Protein AF-A0A519RUH3-F1 (afdb_monomer_lite)

Radius of gyration: 17.86 Å; chains: 1; bounding box: 44×28×56 Å

Secondary structure (DSSP, 8-state):
-HHHHHHHHHHHHHHHHT-TT-GGGGHHHHHHHHHHHHHHHHHHHHTT---HHHHHHHHHHHHHHHHHHHHHHHHHHHHHTTTHHHHHHHHTT-TT--S---HHHHHHHHHHHHHHHHHHHHHHHHHHHHHHH--------

Foldseek 3Di:
DQLQVVLVVLCVVCVVVVNLQPLVSCVVSLVSLLVQLLVQLVVCVVVVNFDLVVSLVSSLVRQLVSQVSNLVVVLVVCVVVPAQVSVVSNQNNPPPRDDSDHSVNVSVSSSVVSNVSSNVSSVVSSVVCVVVRDPPPPPDD

pLDDT: mean 79.43, std 12.66, range [36.56, 91.25]

Structure (mmCIF, N/CA/C/O backbone):
data_AF-A0A519RUH3-F1
#
_entry.id   AF-A0A519RUH3-F1
#
loop_
_atom_site.group_PDB
_atom_site.id
_atom_site.type_symbol
_atom_site.label_atom_id
_atom_site.label_alt_id
_atom_site.label_comp_id
_atom_site.label_asym_id
_atom_site.label_entity_id
_atom_site.label_seq_id
_atom_site.pdbx_PDB_ins_code
_atom_site.Cartn_x
_atom_site.Cartn_y
_atom_site.Cartn_z
_atom_site.occupancy
_atom_site.B_iso_or_equiv
_atom_site.auth_seq_id
_atom_site.auth_comp_id
_atom_site.auth_asym_id
_atom_site.auth_atom_id
_atom_site.pdbx_PDB_model_num
ATOM 1 N N . PHE A 1 1 ? -4.249 2.222 -7.846 1.00 73.62 1 PHE A N 1
ATOM 2 C CA . PHE A 1 1 ? -5.636 2.143 -7.330 1.00 73.62 1 PHE A CA 1
ATOM 3 C C . PHE A 1 1 ? -6.092 0.737 -6.948 1.00 73.62 1 PHE A C 1
ATOM 5 O O . PHE A 1 1 ? -6.776 0.623 -5.945 1.00 73.62 1 PHE A O 1
ATOM 12 N N . ILE A 1 2 ? -5.698 -0.326 -7.665 1.00 86.56 2 ILE A N 1
ATOM 13 C CA . ILE A 1 2 ? -6.109 -1.715 -7.349 1.00 86.56 2 ILE A CA 1
ATOM 14 C C . ILE A 1 2 ? -5.796 -2.108 -5.899 1.00 86.56 2 ILE A C 1
ATOM 16 O O . ILE A 1 2 ? -6.647 -2.677 -5.233 1.00 86.56 2 ILE A O 1
ATOM 20 N N . ILE A 1 3 ? -4.611 -1.743 -5.397 1.00 88.44 3 ILE A N 1
ATOM 21 C CA . ILE A 1 3 ? -4.205 -2.014 -4.009 1.00 88.44 3 ILE A CA 1
ATOM 22 C C . ILE A 1 3 ? -5.172 -1.361 -3.015 1.00 88.44 3 ILE A C 1
ATOM 24 O O . ILE A 1 3 ? -5.684 -2.034 -2.132 1.00 88.44 3 ILE A O 1
ATOM 28 N N . PHE A 1 4 ? -5.469 -0.072 -3.200 1.00 88.12 4 PHE A N 1
ATOM 29 C CA . PHE A 1 4 ? -6.388 0.676 -2.341 1.00 88.12 4 PHE A CA 1
ATOM 30 C C . PHE A 1 4 ? -7.797 0.070 -2.332 1.00 88.12 4 PHE A C 1
ATOM 32 O O . PHE A 1 4 ? -8.361 -0.167 -1.270 1.00 88.12 4 PHE A O 1
ATOM 39 N N . ILE A 1 5 ? -8.345 -0.227 -3.514 1.00 89.44 5 ILE A N 1
ATOM 40 C CA . ILE A 1 5 ? -9.681 -0.823 -3.643 1.00 89.44 5 ILE A CA 1
ATOM 41 C C . ILE A 1 5 ? -9.704 -2.224 -3.022 1.00 89.44 5 ILE A C 1
ATOM 43 O O . ILE A 1 5 ? -10.627 -2.546 -2.283 1.00 89.44 5 ILE A O 1
ATOM 47 N N . GLY A 1 6 ? -8.680 -3.040 -3.285 1.00 88.88 6 GLY A N 1
ATOM 48 C CA . GLY A 1 6 ? -8.572 -4.393 -2.748 1.00 88.88 6 GLY A CA 1
ATOM 49 C C . GLY A 1 6 ? -8.502 -4.405 -1.224 1.00 88.88 6 GLY A C 1
ATOM 50 O O . GLY A 1 6 ? -9.276 -5.118 -0.595 1.00 88.88 6 GLY A O 1
ATOM 51 N N . ILE A 1 7 ? -7.631 -3.578 -0.633 1.00 89.56 7 ILE A N 1
ATOM 52 C CA . ILE A 1 7 ? -7.507 -3.456 0.827 1.00 89.56 7 ILE A CA 1
ATOM 53 C C . ILE A 1 7 ? -8.797 -2.891 1.430 1.00 89.56 7 ILE A C 1
ATOM 55 O O . ILE A 1 7 ? -9.265 -3.410 2.436 1.00 89.56 7 ILE A O 1
ATOM 59 N N . GLY A 1 8 ? -9.400 -1.869 0.816 1.00 88.00 8 GLY A N 1
ATOM 60 C CA . GLY A 1 8 ? -10.637 -1.260 1.306 1.00 88.00 8 GLY A CA 1
ATOM 61 C C . GLY A 1 8 ? -11.818 -2.233 1.314 1.00 88.00 8 GLY A C 1
ATOM 62 O O . GLY A 1 8 ? -12.492 -2.369 2.331 1.00 88.00 8 GLY A O 1
ATOM 63 N N . ILE A 1 9 ? -12.043 -2.954 0.210 1.00 90.38 9 ILE A N 1
ATOM 64 C CA . ILE A 1 9 ? -13.103 -3.971 0.123 1.00 90.38 9 ILE A CA 1
ATOM 65 C C . ILE A 1 9 ? -12.837 -5.103 1.113 1.00 90.38 9 ILE A C 1
ATOM 67 O O . ILE A 1 9 ? -13.745 -5.499 1.839 1.00 90.38 9 ILE A O 1
ATOM 71 N N . TYR A 1 10 ? -11.599 -5.601 1.167 1.00 90.38 10 TYR A N 1
ATOM 72 C CA . TYR A 1 10 ? -11.221 -6.647 2.110 1.00 90.38 10 TYR A CA 1
ATOM 73 C C . TYR A 1 10 ? -11.496 -6.215 3.551 1.00 90.38 10 TYR A C 1
ATOM 75 O O . TYR A 1 10 ? -12.186 -6.918 4.279 1.00 90.38 10 TYR A O 1
ATOM 83 N N . PHE A 1 11 ? -11.049 -5.020 3.935 1.00 88.06 11 PHE A N 1
ATOM 84 C CA . PHE A 1 11 ? -11.284 -4.469 5.262 1.00 88.06 11 PHE A CA 1
ATOM 85 C C . PHE A 1 11 ? -12.777 -4.366 5.599 1.00 88.06 11 PHE A C 1
ATOM 87 O O . PHE A 1 11 ? -13.174 -4.778 6.683 1.00 88.06 11 PHE A O 1
ATOM 94 N N . LEU A 1 12 ? -13.616 -3.881 4.677 1.00 87.94 12 LEU A N 1
ATOM 95 C CA . LEU A 1 12 ? -15.064 -3.790 4.899 1.00 87.94 12 LEU A CA 1
ATOM 96 C C . LEU A 1 12 ? -15.720 -5.164 5.084 1.00 87.94 12 LEU A C 1
ATOM 98 O O . LEU A 1 12 ? -16.612 -5.300 5.917 1.00 87.94 12 LEU A O 1
ATOM 102 N N . ILE A 1 13 ? -15.278 -6.181 4.340 1.00 89.62 13 ILE A N 1
ATOM 103 C CA . ILE A 1 13 ? -15.756 -7.560 4.512 1.00 89.62 13 ILE A CA 1
ATOM 104 C C . ILE A 1 13 ? -15.340 -8.092 5.886 1.00 89.62 13 ILE A C 1
ATOM 106 O O . ILE A 1 13 ? -16.170 -8.626 6.614 1.00 89.62 13 ILE A O 1
ATOM 110 N N . MET A 1 14 ? -14.073 -7.913 6.259 1.00 87.38 14 MET A N 1
ATOM 111 C CA . MET A 1 14 ? -13.540 -8.360 7.548 1.00 87.38 14 MET A CA 1
ATOM 112 C C . MET A 1 14 ? -14.247 -7.693 8.727 1.00 87.38 14 MET A C 1
ATOM 114 O O . MET A 1 14 ? -14.574 -8.352 9.708 1.00 87.38 14 MET A O 1
ATOM 118 N N . GLU A 1 15 ? -14.535 -6.402 8.601 1.00 84.88 15 GLU A N 1
ATOM 119 C CA . GLU A 1 15 ? -15.299 -5.628 9.572 1.00 84.88 15 GLU A CA 1
ATOM 120 C C . GLU A 1 15 ? -16.758 -6.097 9.665 1.00 84.88 15 GLU A C 1
ATOM 122 O O . GLU A 1 15 ? -17.279 -6.262 10.764 1.00 84.88 15 GLU A O 1
ATOM 127 N N . ALA A 1 16 ? -17.415 -6.376 8.534 1.00 85.88 16 ALA A N 1
ATOM 128 C CA . ALA A 1 16 ? -18.784 -6.896 8.525 1.00 85.88 16 ALA A CA 1
ATOM 129 C C . ALA A 1 16 ? -18.896 -8.286 9.174 1.00 85.88 16 ALA A C 1
ATOM 131 O O . ALA A 1 16 ? -19.938 -8.624 9.732 1.00 85.88 16 ALA A O 1
ATOM 132 N N . LEU A 1 17 ? -17.827 -9.081 9.106 1.00 87.38 17 LEU A N 1
ATOM 133 C CA . LEU A 1 17 ? -17.743 -10.390 9.747 1.00 87.38 17 LEU A CA 1
ATOM 134 C C . LEU A 1 17 ? -17.255 -10.314 11.206 1.00 87.38 17 LEU A C 1
ATOM 136 O O . LEU A 1 17 ? -17.349 -11.312 11.916 1.00 87.38 17 LEU A O 1
ATOM 140 N N . GLY A 1 18 ? -16.746 -9.162 11.658 1.00 83.38 18 GLY A N 1
ATOM 141 C CA . GLY A 1 18 ? -16.182 -8.989 13.000 1.00 83.38 18 GLY A CA 1
ATOM 142 C C . GLY A 1 18 ? -14.827 -9.672 13.208 1.00 83.38 18 GLY A C 1
ATOM 143 O O . GLY A 1 18 ? -14.524 -10.053 14.329 1.00 83.38 18 GLY A O 1
ATOM 144 N N . LEU A 1 19 ? -14.036 -9.854 12.143 1.00 82.12 19 LEU A N 1
ATOM 145 C CA . LEU A 1 19 ? -12.683 -10.437 12.180 1.00 82.12 19 LEU A CA 1
ATOM 146 C C . LEU A 1 19 ? -11.587 -9.384 11.902 1.00 82.12 19 LEU A C 1
ATOM 148 O O . LEU A 1 19 ? -10.483 -9.712 11.461 1.00 82.12 19 LEU A O 1
ATOM 152 N N . SER A 1 20 ? -11.892 -8.094 12.060 1.00 78.81 20 SER A N 1
ATOM 153 C CA . SER A 1 20 ? -10.967 -6.997 11.736 1.00 78.81 20 SER A CA 1
ATOM 154 C C . SER A 1 20 ? -9.805 -6.856 12.738 1.00 78.81 20 SER A C 1
ATOM 156 O O . SER A 1 20 ? -8.779 -6.247 12.419 1.00 78.81 20 SER A O 1
ATOM 158 N N . ASP A 1 21 ? -9.929 -7.454 13.921 1.00 74.25 21 ASP A N 1
ATOM 159 C CA . ASP A 1 21 ? -8.957 -7.476 15.018 1.00 74.25 21 ASP A CA 1
ATOM 160 C C . ASP A 1 21 ? -7.896 -8.587 14.898 1.00 74.25 21 ASP A C 1
ATOM 162 O O . ASP A 1 21 ? -6.823 -8.496 15.503 1.00 74.25 21 ASP A O 1
ATOM 166 N N . GLU A 1 22 ? -8.136 -9.586 14.049 1.00 80.38 22 GLU A N 1
ATOM 167 C CA . GLU A 1 22 ? -7.253 -10.736 13.857 1.00 80.38 22 GLU A CA 1
ATOM 168 C C . GLU A 1 22 ? -5.985 -10.388 13.059 1.00 80.38 22 GLU A C 1
ATOM 170 O O . GLU A 1 22 ? -6.013 -10.063 11.866 1.00 80.38 22 GLU A O 1
ATOM 175 N N . PHE A 1 23 ? -4.819 -10.519 13.698 1.00 73.38 23 PHE A N 1
ATOM 176 C CA . PHE A 1 23 ? -3.532 -10.178 13.080 1.00 73.38 23 PHE A CA 1
ATOM 177 C C . PHE A 1 23 ? -3.204 -11.040 11.851 1.00 73.38 23 PHE A C 1
ATOM 179 O O . PHE A 1 23 ? -2.710 -10.523 10.849 1.00 73.38 23 PHE A O 1
ATOM 186 N N . TYR A 1 24 ? -3.503 -12.342 11.889 1.00 78.12 24 TYR A N 1
ATOM 187 C CA . TYR A 1 24 ? -3.188 -13.276 10.797 1.00 78.12 24 TYR A CA 1
ATOM 188 C C . TYR A 1 24 ? -3.860 -12.888 9.479 1.00 78.12 24 TYR A C 1
ATOM 190 O O . TYR A 1 24 ? -3.301 -13.076 8.398 1.00 78.12 24 TYR A O 1
ATOM 198 N N . LEU A 1 25 ? -5.037 -12.271 9.564 1.00 80.94 25 LEU A N 1
ATOM 199 C CA . LEU A 1 25 ? -5.796 -11.814 8.410 1.00 80.94 25 LEU A CA 1
ATOM 200 C C . LEU A 1 25 ? -5.144 -10.602 7.732 1.00 80.94 25 LEU A C 1
ATOM 202 O O . LEU A 1 25 ? -5.406 -10.343 6.558 1.00 80.94 25 LEU A O 1
ATOM 206 N N . ARG A 1 26 ? -4.206 -9.908 8.389 1.00 80.56 26 ARG A N 1
ATOM 207 C CA . ARG A 1 26 ? -3.416 -8.841 7.753 1.00 80.56 26 ARG A CA 1
ATOM 208 C C . ARG A 1 26 ? -2.412 -9.367 6.733 1.00 80.56 26 ARG A C 1
ATOM 210 O O . ARG A 1 26 ? -2.037 -8.620 5.833 1.00 80.56 26 ARG A O 1
ATOM 217 N N . ILE A 1 27 ? -2.040 -10.647 6.788 1.00 83.31 27 ILE A N 1
ATOM 218 C CA . ILE A 1 27 ? -1.178 -11.270 5.771 1.00 83.31 27 ILE A CA 1
ATOM 219 C C . ILE A 1 27 ? -1.841 -11.198 4.384 1.00 83.31 27 ILE A C 1
ATOM 221 O O . ILE A 1 27 ? -1.157 -10.987 3.383 1.00 83.31 27 ILE A O 1
ATOM 225 N N . PHE A 1 28 ? -3.175 -11.263 4.304 1.00 87.12 28 PHE A N 1
ATOM 226 C CA . PHE A 1 28 ? -3.891 -11.085 3.037 1.00 87.12 28 PHE A CA 1
ATOM 227 C C . PHE A 1 28 ? -3.704 -9.689 2.432 1.00 87.12 28 PHE A C 1
ATOM 229 O O . PHE A 1 28 ? -3.617 -9.575 1.209 1.00 87.12 28 PHE A O 1
ATOM 236 N N . ASN A 1 29 ?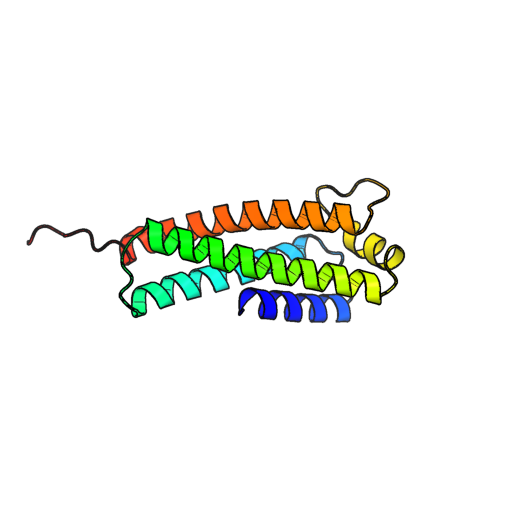 -3.538 -8.639 3.247 1.00 87.44 29 ASN A N 1
ATOM 237 C CA . ASN A 1 29 ? -3.211 -7.306 2.731 1.00 87.44 29 ASN A CA 1
ATOM 238 C C . ASN A 1 29 ? -1.866 -7.316 1.992 1.00 87.44 29 ASN A C 1
ATOM 240 O O . ASN A 1 29 ? -1.750 -6.710 0.927 1.00 87.44 29 ASN A O 1
ATOM 244 N N . LEU A 1 30 ? -0.873 -8.061 2.493 1.00 86.69 30 LEU A N 1
ATOM 245 C CA . LEU A 1 30 ? 0.418 -8.230 1.816 1.00 86.69 30 LEU A CA 1
ATOM 246 C C . LEU A 1 30 ? 0.264 -8.945 0.468 1.00 86.69 30 LEU A C 1
ATOM 248 O O . LEU A 1 30 ? 0.918 -8.566 -0.503 1.00 86.69 30 LEU A O 1
ATOM 252 N N . ILE A 1 31 ? -0.635 -9.931 0.377 1.00 89.88 31 ILE A N 1
ATOM 253 C CA . ILE A 1 31 ? -0.946 -10.628 -0.881 1.00 89.88 31 ILE A CA 1
ATOM 254 C C . ILE A 1 31 ? -1.592 -9.663 -1.885 1.00 89.88 31 ILE A C 1
ATOM 256 O O . ILE A 1 31 ? -1.195 -9.639 -3.051 1.00 89.88 31 ILE A O 1
ATOM 260 N N . ILE A 1 32 ? -2.538 -8.825 -1.445 1.00 90.19 32 ILE A N 1
ATOM 261 C CA . ILE A 1 32 ? -3.181 -7.806 -2.294 1.00 90.19 32 ILE A CA 1
ATOM 262 C C . ILE A 1 32 ? -2.144 -6.797 -2.810 1.00 90.19 32 ILE A C 1
ATOM 264 O O . ILE A 1 32 ? -2.142 -6.452 -3.996 1.00 90.19 32 ILE A O 1
ATOM 268 N N . VAL A 1 33 ? -1.229 -6.351 -1.945 1.00 90.50 33 VAL A N 1
ATOM 269 C CA . VAL A 1 33 ? -0.124 -5.456 -2.320 1.00 90.50 33 VAL A CA 1
ATOM 270 C C . VAL A 1 33 ? 0.799 -6.127 -3.339 1.00 90.50 33 VAL A C 1
ATOM 272 O O . VAL A 1 33 ? 1.077 -5.538 -4.386 1.00 90.50 33 VAL A O 1
ATOM 275 N N . ALA A 1 34 ? 1.216 -7.371 -3.089 1.00 90.06 34 ALA A N 1
ATOM 276 C CA . ALA A 1 34 ? 2.051 -8.148 -4.003 1.00 90.06 34 ALA A CA 1
ATOM 277 C C . ALA A 1 34 ? 1.385 -8.330 -5.374 1.00 90.06 34 ALA A C 1
ATOM 279 O O . ALA A 1 34 ? 2.030 -8.158 -6.410 1.00 90.06 34 ALA A O 1
ATOM 280 N N . PHE A 1 35 ? 0.082 -8.613 -5.395 1.00 91.25 35 PHE A N 1
ATOM 281 C CA . PHE A 1 35 ? -0.700 -8.709 -6.622 1.00 91.25 35 PHE A CA 1
ATOM 282 C C . PHE A 1 35 ? -0.718 -7.385 -7.395 1.00 91.25 35 PHE A C 1
ATOM 284 O O . PHE A 1 35 ? -0.489 -7.373 -8.606 1.00 91.25 35 PHE A O 1
ATOM 291 N N . GLY A 1 36 ? -0.922 -6.262 -6.700 1.00 89.25 36 GLY A N 1
ATOM 292 C CA . GLY A 1 36 ? -0.878 -4.931 -7.302 1.00 89.25 36 GLY A CA 1
ATOM 293 C C . GLY A 1 36 ? 0.484 -4.593 -7.913 1.00 89.25 36 GLY A C 1
ATOM 294 O O . GLY A 1 36 ? 0.540 -4.136 -9.053 1.00 89.25 36 GLY A O 1
ATOM 295 N N . ILE A 1 37 ? 1.580 -4.877 -7.202 1.00 89.81 37 ILE A N 1
ATOM 296 C CA . ILE A 1 37 ? 2.947 -4.673 -7.710 1.00 89.81 37 ILE A CA 1
ATOM 297 C C . ILE A 1 37 ? 3.206 -5.559 -8.934 1.00 89.81 37 ILE A C 1
ATOM 299 O O . ILE A 1 37 ? 3.730 -5.091 -9.945 1.00 89.81 37 ILE A O 1
ATOM 303 N N . ASN A 1 38 ? 2.810 -6.832 -8.874 1.00 89.88 38 ASN A N 1
ATOM 304 C CA . ASN A 1 38 ? 2.988 -7.773 -9.976 1.00 89.88 38 ASN A CA 1
ATOM 305 C C . ASN A 1 38 ? 2.239 -7.327 -11.241 1.00 89.88 38 ASN A C 1
ATOM 307 O O . ASN A 1 38 ? 2.769 -7.441 -12.347 1.00 89.88 38 ASN A O 1
ATOM 311 N N . LEU A 1 39 ? 1.026 -6.785 -11.089 1.00 89.44 39 LEU A N 1
ATOM 312 C CA . LEU A 1 39 ? 0.287 -6.184 -12.197 1.00 89.44 39 LEU A CA 1
ATOM 313 C C . LEU A 1 39 ? 1.025 -4.981 -12.786 1.00 89.44 39 LEU A C 1
ATOM 315 O O . LEU A 1 39 ? 1.141 -4.913 -14.006 1.00 89.44 39 LEU A O 1
ATOM 319 N N . THR A 1 40 ? 1.572 -4.086 -11.957 1.00 89.25 40 THR A N 1
ATOM 320 C CA . THR A 1 40 ? 2.380 -2.948 -12.430 1.00 89.25 40 THR A CA 1
ATOM 321 C C . THR A 1 40 ? 3.594 -3.412 -13.233 1.00 89.25 40 THR A C 1
ATOM 323 O O . THR A 1 40 ? 3.812 -2.931 -14.340 1.00 89.25 40 THR A O 1
ATOM 326 N N . ILE A 1 41 ? 4.355 -4.389 -12.730 1.00 86.38 41 ILE A N 1
ATOM 327 C CA . ILE A 1 41 ? 5.536 -4.920 -13.433 1.00 86.38 41 ILE A CA 1
ATOM 328 C C . ILE A 1 41 ? 5.128 -5.573 -14.762 1.00 86.38 41 ILE A C 1
ATOM 330 O O . ILE A 1 41 ? 5.756 -5.340 -15.796 1.00 86.38 41 ILE A O 1
ATOM 334 N N . LYS A 1 42 ? 4.045 -6.360 -14.766 1.00 86.44 42 LYS A N 1
ATOM 335 C CA . LYS A 1 42 ? 3.521 -6.997 -15.982 1.00 86.44 42 LYS A CA 1
ATOM 336 C C . LYS A 1 42 ? 3.037 -5.966 -17.004 1.00 86.44 42 LYS A C 1
ATOM 338 O O . LYS A 1 42 ? 3.235 -6.168 -18.199 1.00 86.44 42 LYS A O 1
ATOM 343 N N . GLN A 1 43 ? 2.404 -4.888 -16.548 1.00 87.06 43 GLN A N 1
ATOM 344 C CA . GLN A 1 43 ? 1.937 -3.791 -17.392 1.00 87.06 43 GLN A CA 1
ATOM 345 C C . GLN A 1 43 ? 3.125 -3.059 -18.025 1.00 87.06 43 GLN A C 1
ATOM 347 O O . GLN A 1 43 ? 3.200 -2.984 -19.245 1.00 87.06 43 GLN A O 1
ATOM 352 N N . ASN A 1 44 ? 4.118 -2.670 -17.224 1.00 84.81 44 ASN A N 1
ATOM 353 C CA . ASN A 1 44 ? 5.353 -2.061 -17.718 1.00 84.81 44 ASN A CA 1
ATOM 354 C C . ASN A 1 44 ? 6.069 -2.946 -18.751 1.00 84.81 44 ASN A C 1
ATOM 356 O O . ASN A 1 44 ? 6.546 -2.450 -19.769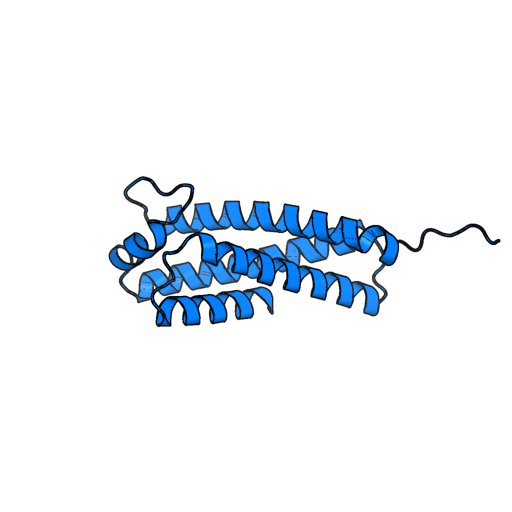 1.00 84.81 44 ASN A O 1
ATOM 360 N N . HIS A 1 45 ? 6.111 -4.264 -18.523 1.00 81.75 45 HIS A N 1
ATOM 361 C CA . HIS A 1 45 ? 6.686 -5.206 -19.482 1.00 81.75 45 HIS A CA 1
ATOM 362 C C . HIS A 1 45 ? 5.908 -5.241 -20.809 1.00 81.75 45 HIS A C 1
ATOM 364 O O . HIS A 1 45 ? 6.525 -5.271 -21.874 1.00 81.75 45 HIS A O 1
ATOM 370 N N . ARG A 1 46 ? 4.567 -5.208 -20.761 1.00 84.25 46 ARG A N 1
ATOM 371 C CA . ARG A 1 46 ? 3.707 -5.136 -21.959 1.00 84.25 46 ARG A CA 1
ATOM 372 C C . ARG A 1 46 ? 3.871 -3.822 -22.716 1.00 84.25 46 ARG A C 1
ATOM 374 O O . ARG A 1 46 ? 3.868 -3.843 -23.941 1.00 84.25 46 ARG A O 1
ATOM 381 N N . ASP A 1 47 ? 4.066 -2.724 -21.995 1.00 84.25 47 ASP A N 1
ATOM 382 C CA . ASP A 1 47 ? 4.245 -1.382 -22.556 1.00 84.25 47 ASP A CA 1
ATOM 383 C C . ASP A 1 47 ? 5.686 -1.151 -23.0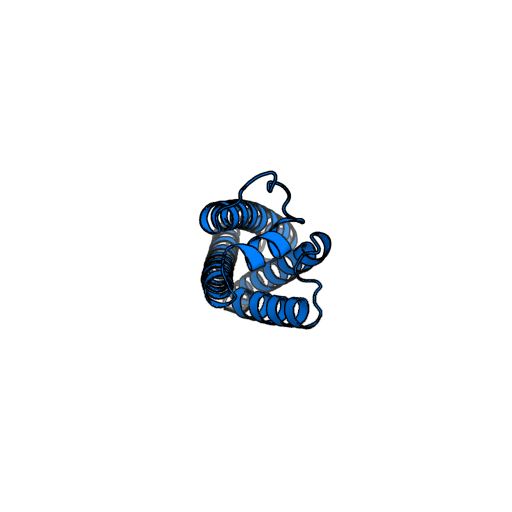67 1.00 84.25 47 ASP A C 1
ATOM 385 O O . ASP A 1 47 ? 6.034 -0.062 -23.518 1.00 84.25 47 ASP A O 1
ATOM 389 N N . GLY A 1 48 ? 6.544 -2.179 -23.017 1.00 79.44 48 GLY A N 1
ATOM 390 C CA . GLY A 1 48 ? 7.919 -2.128 -23.517 1.00 79.44 48 GLY A CA 1
ATOM 391 C C . GLY A 1 48 ? 8.902 -1.398 -22.598 1.00 79.44 48 GLY A C 1
ATOM 392 O O . GLY A 1 48 ? 10.058 -1.205 -22.979 1.00 79.44 48 GLY A O 1
ATOM 393 N N . ILE A 1 49 ? 8.489 -1.031 -21.380 1.00 77.94 49 ILE A N 1
ATOM 394 C CA . ILE A 1 49 ? 9.335 -0.377 -20.377 1.00 77.94 49 ILE A CA 1
ATOM 395 C C . ILE A 1 49 ? 10.312 -1.412 -19.810 1.00 77.94 49 ILE A C 1
ATOM 397 O O . ILE A 1 49 ? 10.013 -2.198 -18.905 1.00 77.94 49 ILE A O 1
ATOM 401 N N . ARG A 1 50 ? 11.517 -1.417 -20.379 1.00 71.25 50 ARG A N 1
ATOM 402 C CA . ARG A 1 50 ? 12.620 -2.294 -19.981 1.00 71.25 50 ARG A CA 1
ATOM 403 C C . ARG A 1 50 ? 13.514 -1.592 -18.966 1.00 71.25 50 ARG A C 1
ATOM 405 O O . ARG A 1 50 ? 13.751 -0.392 -19.049 1.00 71.25 50 ARG A O 1
ATOM 412 N N . GLY A 1 51 ? 14.018 -2.362 -18.008 1.00 77.06 51 GLY A N 1
ATOM 413 C CA . GLY A 1 51 ? 14.917 -1.866 -16.969 1.00 77.06 51 GLY A CA 1
ATOM 414 C C . GLY A 1 51 ? 14.523 -2.376 -15.592 1.00 77.06 51 GLY A C 1
ATOM 415 O O . GLY A 1 51 ? 13.396 -2.173 -15.136 1.00 77.06 51 GLY A O 1
ATOM 416 N N . TYR A 1 52 ? 15.467 -3.037 -14.926 1.00 79.06 52 TYR A N 1
ATOM 417 C CA . TYR A 1 52 ? 15.273 -3.569 -13.581 1.00 79.06 52 TYR A CA 1
ATOM 418 C C . TYR A 1 52 ? 14.927 -2.448 -12.588 1.00 79.06 52 TYR A C 1
ATOM 420 O O . TYR A 1 52 ? 13.885 -2.494 -11.937 1.00 79.06 52 TYR A O 1
ATOM 428 N N . ASN A 1 53 ? 15.735 -1.383 -12.553 1.00 81.38 53 ASN A N 1
ATOM 429 C CA . ASN A 1 53 ? 15.543 -0.265 -11.624 1.00 81.38 53 ASN A CA 1
ATOM 430 C C . ASN A 1 53 ? 14.218 0.474 -11.860 1.00 81.38 53 ASN A C 1
ATOM 432 O O . ASN A 1 53 ? 13.529 0.801 -10.900 1.00 81.38 53 ASN A O 1
ATOM 436 N N . THR A 1 54 ? 13.826 0.689 -13.119 1.00 85.00 54 THR A N 1
ATOM 437 C CA . THR A 1 54 ? 12.570 1.372 -13.470 1.00 85.00 54 THR A CA 1
ATOM 438 C C . THR A 1 54 ? 11.351 0.599 -12.974 1.00 85.00 54 THR A C 1
ATOM 440 O O . THR A 1 54 ? 10.429 1.186 -12.408 1.00 85.00 54 THR A O 1
ATOM 443 N N . ASN A 1 55 ? 11.355 -0.725 -13.139 1.00 85.06 55 ASN A N 1
ATOM 444 C CA . ASN A 1 55 ? 10.272 -1.592 -12.679 1.00 85.06 55 ASN A CA 1
ATOM 445 C C . ASN A 1 55 ? 10.241 -1.729 -11.153 1.00 85.06 55 ASN A C 1
ATOM 447 O O . ASN A 1 55 ? 9.162 -1.684 -10.563 1.00 85.06 55 ASN A O 1
ATOM 451 N N . LEU A 1 56 ? 11.412 -1.799 -10.513 1.00 85.94 56 LEU A N 1
ATOM 452 C CA . LEU A 1 56 ? 11.547 -1.787 -9.057 1.00 85.94 56 LEU A CA 1
ATOM 453 C C . LEU A 1 56 ? 10.963 -0.496 -8.458 1.00 85.94 56 LEU A C 1
ATOM 455 O O . LEU A 1 56 ? 10.091 -0.556 -7.597 1.00 85.94 56 LEU A O 1
ATOM 459 N N . LEU A 1 57 ? 11.389 0.670 -8.954 1.00 88.19 57 LEU A N 1
ATOM 460 C CA . LEU A 1 57 ? 10.883 1.975 -8.511 1.00 88.19 57 LEU A CA 1
ATOM 461 C C . LEU A 1 57 ? 9.381 2.123 -8.767 1.00 88.19 57 LEU A C 1
ATOM 463 O O . LEU A 1 57 ? 8.654 2.557 -7.878 1.00 88.19 57 LEU A O 1
ATOM 467 N N . SER A 1 58 ? 8.898 1.712 -9.942 1.00 87.81 58 SER A N 1
ATOM 468 C CA . SER A 1 58 ? 7.467 1.771 -10.271 1.00 87.81 58 SER A CA 1
ATOM 469 C C . SER A 1 58 ? 6.625 0.908 -9.327 1.00 87.81 58 SER A C 1
ATOM 471 O O . SER A 1 58 ? 5.551 1.334 -8.894 1.00 87.81 58 SER A O 1
ATOM 473 N N . GLY A 1 59 ? 7.114 -0.287 -8.978 1.00 88.06 59 GLY A N 1
ATOM 474 C CA . GLY A 1 59 ? 6.475 -1.175 -8.009 1.00 88.06 59 GLY A CA 1
ATOM 475 C C . GLY A 1 59 ? 6.399 -0.550 -6.616 1.00 88.06 59 GLY A C 1
ATOM 476 O O . GLY A 1 59 ? 5.304 -0.462 -6.061 1.00 88.06 59 GLY A O 1
ATOM 477 N N . ILE A 1 60 ? 7.526 -0.026 -6.113 1.00 89.62 60 ILE A N 1
ATOM 478 C CA . ILE A 1 60 ? 7.615 0.619 -4.793 1.00 89.62 60 ILE A CA 1
ATOM 479 C C . ILE A 1 60 ? 6.679 1.830 -4.721 1.00 89.62 60 ILE A C 1
ATOM 481 O O . ILE A 1 60 ? 5.901 1.957 -3.779 1.00 89.62 60 ILE A O 1
ATOM 485 N N . ILE A 1 61 ? 6.705 2.711 -5.727 1.00 89.88 61 ILE A N 1
ATOM 486 C CA . ILE A 1 61 ? 5.847 3.904 -5.761 1.00 89.88 61 ILE A CA 1
ATOM 487 C C . ILE A 1 61 ? 4.370 3.495 -5.793 1.00 89.88 61 ILE A C 1
ATOM 489 O O . ILE A 1 61 ? 3.556 4.050 -5.053 1.00 89.88 61 ILE A O 1
ATOM 493 N N . THR A 1 62 ? 4.014 2.493 -6.605 1.00 91.06 62 THR A N 1
ATOM 494 C CA . THR A 1 62 ? 2.625 2.023 -6.703 1.00 91.06 62 THR A CA 1
ATOM 495 C C . THR A 1 62 ? 2.123 1.469 -5.372 1.00 91.06 62 THR A C 1
ATOM 497 O O . THR A 1 62 ? 1.004 1.790 -4.958 1.00 91.06 62 THR A O 1
ATOM 500 N N . SER A 1 63 ? 2.926 0.643 -4.696 1.00 90.56 63 SER A N 1
ATOM 501 C CA . SER A 1 63 ? 2.536 0.053 -3.418 1.00 90.56 63 SER A CA 1
ATOM 502 C C . SER A 1 63 ? 2.491 1.086 -2.298 1.00 90.56 63 SER A C 1
ATOM 504 O O . SER A 1 63 ? 1.531 1.084 -1.533 1.00 90.56 63 SER A O 1
ATOM 506 N N . MET A 1 64 ? 3.443 2.024 -2.254 1.00 89.81 64 MET A N 1
ATOM 507 C CA . MET A 1 64 ? 3.452 3.113 -1.275 1.00 89.81 64 MET A CA 1
ATOM 508 C C . MET A 1 64 ? 2.226 4.016 -1.408 1.00 89.81 64 MET A C 1
ATOM 510 O O . MET A 1 64 ? 1.561 4.280 -0.410 1.00 89.81 64 MET A O 1
ATOM 514 N N . ILE A 1 65 ? 1.872 4.449 -2.624 1.00 90.75 65 ILE A N 1
ATOM 515 C CA . ILE A 1 65 ? 0.672 5.274 -2.843 1.00 90.75 65 ILE A CA 1
ATOM 516 C C . ILE A 1 65 ? -0.590 4.502 -2.435 1.00 90.75 65 ILE A C 1
ATOM 518 O O . ILE A 1 65 ? -1.469 5.051 -1.770 1.00 90.75 65 ILE A O 1
ATOM 522 N N . GLY A 1 66 ? -0.680 3.217 -2.797 1.00 89.56 66 GLY A N 1
ATOM 523 C CA . GLY A 1 66 ? -1.799 2.358 -2.407 1.00 89.56 66 GLY A CA 1
ATOM 524 C C . GLY A 1 66 ? -1.931 2.201 -0.890 1.00 89.56 66 GLY A C 1
ATOM 525 O O . GLY A 1 66 ? -3.035 2.316 -0.356 1.00 89.56 66 GLY A O 1
ATOM 526 N N . ALA A 1 67 ? -0.815 1.987 -0.195 1.00 88.31 67 ALA A N 1
ATOM 527 C CA . ALA A 1 67 ? -0.778 1.857 1.255 1.00 88.31 67 ALA A CA 1
ATOM 528 C C . ALA A 1 67 ? -1.134 3.170 1.965 1.00 88.31 67 ALA A C 1
ATOM 530 O O . ALA A 1 67 ? -1.968 3.163 2.866 1.00 88.31 67 ALA A O 1
ATOM 531 N N . LEU A 1 68 ? -0.577 4.303 1.519 1.00 89.62 68 LEU A N 1
ATOM 532 C CA . LEU A 1 68 ? -0.873 5.627 2.076 1.00 89.62 68 LEU A CA 1
ATOM 533 C C . LEU A 1 68 ? -2.365 5.959 1.996 1.00 89.62 68 LEU A C 1
ATOM 535 O O . LEU A 1 68 ? -2.959 6.369 2.992 1.00 89.62 68 LEU A O 1
ATOM 539 N N . LEU A 1 69 ? -2.983 5.732 0.833 1.00 90.31 69 LEU A N 1
ATOM 540 C CA . LEU A 1 69 ? -4.422 5.936 0.653 1.00 90.31 69 LEU A CA 1
ATOM 541 C C . LEU A 1 69 ? -5.243 5.006 1.556 1.00 90.31 69 LEU A C 1
ATOM 543 O O . LEU A 1 69 ? -6.232 5.438 2.146 1.00 90.31 69 LEU A O 1
ATOM 547 N N . SER A 1 70 ? -4.818 3.747 1.701 1.00 89.38 70 SER A N 1
ATOM 548 C CA . SER A 1 70 ? -5.516 2.759 2.536 1.00 89.38 70 SER A CA 1
ATOM 549 C C . SER A 1 70 ? -5.462 3.135 4.017 1.00 89.38 70 SER A C 1
ATOM 551 O O . SER A 1 70 ? -6.486 3.113 4.696 1.00 89.38 70 SER A O 1
ATOM 553 N N . ILE A 1 71 ? -4.293 3.556 4.509 1.00 88.69 71 ILE A N 1
ATOM 554 C CA . ILE A 1 71 ? -4.109 3.988 5.901 1.00 88.69 71 ILE A CA 1
ATOM 555 C C . ILE A 1 71 ? -4.854 5.296 6.170 1.00 88.69 71 ILE A C 1
ATOM 557 O O . ILE A 1 71 ? -5.508 5.421 7.202 1.00 88.69 71 ILE A O 1
ATOM 561 N N . GLY A 1 72 ? -4.817 6.254 5.238 1.00 87.81 72 GLY A N 1
ATOM 562 C CA . GLY A 1 72 ? -5.580 7.498 5.356 1.00 87.81 72 GLY A CA 1
ATOM 563 C C . GLY A 1 72 ? -7.090 7.251 5.434 1.00 87.81 72 GLY A C 1
ATOM 564 O O . GLY A 1 72 ? -7.771 7.819 6.288 1.00 87.81 72 GLY A O 1
ATOM 565 N N . SER A 1 73 ? -7.607 6.347 4.597 1.00 88.06 73 SER A N 1
ATOM 566 C CA . SER A 1 73 ? -9.014 5.938 4.643 1.00 88.06 73 SER A CA 1
ATOM 567 C C . SER A 1 73 ? -9.363 5.235 5.954 1.00 88.06 73 SER A C 1
ATOM 569 O O . SER A 1 73 ? -10.411 5.514 6.532 1.00 88.06 73 SER A O 1
ATOM 571 N N . LEU A 1 74 ? -8.487 4.357 6.450 1.00 85.50 74 LEU A N 1
ATOM 572 C CA . LEU A 1 74 ? -8.677 3.67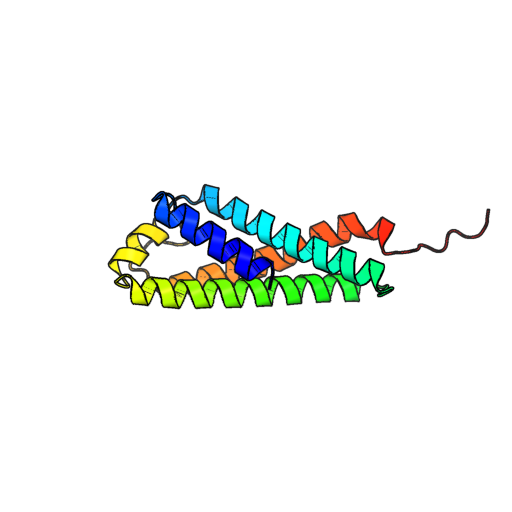4 7.728 1.00 85.50 74 LEU A CA 1
ATOM 573 C C . LEU A 1 74 ? -8.699 4.665 8.901 1.00 85.50 74 LEU A C 1
ATOM 575 O O . LEU A 1 74 ? -9.574 4.577 9.758 1.00 85.50 74 LEU A O 1
ATOM 579 N N . TYR A 1 75 ? -7.792 5.646 8.917 1.00 84.62 75 TYR A N 1
ATOM 580 C CA . TYR A 1 75 ? -7.764 6.706 9.928 1.00 84.62 75 TYR A CA 1
ATOM 581 C C . TYR A 1 75 ? -9.090 7.475 9.984 1.00 84.62 75 TYR A C 1
ATOM 583 O O . TYR A 1 75 ? -9.647 7.688 11.065 1.00 84.62 75 TYR A O 1
ATOM 591 N N . PHE A 1 76 ? -9.618 7.870 8.821 1.00 85.69 76 PHE A N 1
ATOM 592 C CA . PHE A 1 76 ? -10.898 8.571 8.744 1.00 85.69 76 PHE A CA 1
ATOM 593 C C . PHE A 1 76 ? -12.067 7.672 9.170 1.00 85.69 76 PHE A C 1
ATOM 595 O O . PHE A 1 76 ? -12.935 8.107 9.926 1.00 85.69 76 PHE A O 1
ATOM 602 N N . TYR A 1 77 ? -12.051 6.402 8.758 1.00 85.62 77 TYR A N 1
ATOM 603 C CA . TYR A 1 77 ? -13.060 5.414 9.139 1.00 85.62 77 TYR A CA 1
ATOM 604 C C . TYR A 1 77 ? -13.108 5.184 10.657 1.00 85.62 77 TYR A C 1
ATOM 606 O O . TYR A 1 77 ? -14.184 5.231 11.251 1.00 85.62 77 TYR A O 1
ATOM 614 N N . ILE A 1 78 ? -11.947 5.029 11.305 1.00 83.44 78 ILE A N 1
ATOM 615 C CA . ILE A 1 78 ? -11.842 4.893 12.766 1.00 83.44 78 ILE A CA 1
ATOM 616 C C . ILE A 1 78 ? -12.440 6.120 13.460 1.00 83.44 78 ILE A C 1
ATOM 618 O O . ILE A 1 78 ? -13.233 5.975 14.389 1.00 83.44 78 ILE A O 1
ATOM 622 N N . LYS A 1 79 ? -12.112 7.334 12.995 1.00 82.00 79 LYS A N 1
ATOM 623 C CA . LYS A 1 79 ? -12.690 8.565 13.557 1.00 82.00 79 LYS A CA 1
ATOM 624 C C . LYS A 1 79 ? -14.207 8.630 13.405 1.00 82.00 79 LYS A C 1
ATOM 626 O O . LYS A 1 79 ? -14.877 9.071 14.333 1.00 82.00 79 LYS A O 1
ATOM 631 N N . PHE A 1 80 ? -14.744 8.178 12.275 1.00 84.06 80 PHE A N 1
ATOM 632 C CA . PHE A 1 80 ? -16.184 8.162 12.030 1.00 84.06 80 PHE A CA 1
ATOM 633 C C . PHE A 1 80 ? -16.931 7.134 12.901 1.00 84.06 80 PHE A C 1
ATOM 635 O O . PHE A 1 80 ? -18.061 7.382 13.308 1.00 84.06 80 PHE A O 1
ATOM 642 N N . ARG A 1 81 ? -16.303 5.996 13.230 1.00 80.38 81 ARG A N 1
ATOM 643 C CA . ARG A 1 81 ? -16.909 4.871 13.974 1.00 80.38 81 ARG A CA 1
ATOM 644 C C . ARG A 1 81 ? -16.782 4.949 15.503 1.00 80.38 81 ARG A C 1
ATOM 646 O O . ARG A 1 81 ? -17.050 3.961 16.174 1.00 80.38 81 ARG A O 1
ATOM 653 N N . GLY A 1 82 ? 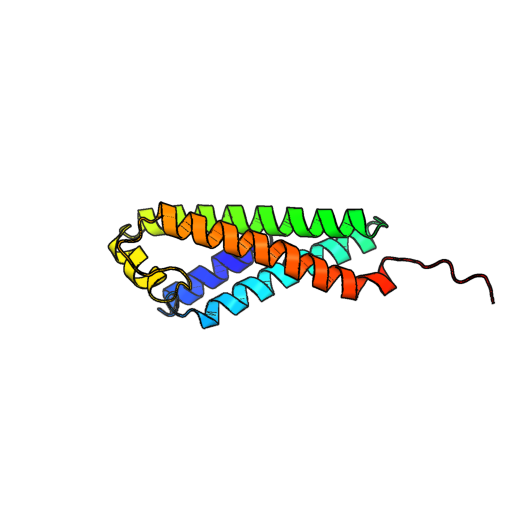-16.401 6.099 16.062 1.00 75.81 82 GLY A N 1
ATOM 654 C CA . GLY A 1 82 ? -16.288 6.291 17.519 1.00 75.81 82 GLY A CA 1
ATOM 655 C C . GLY A 1 82 ? -14.853 6.393 18.045 1.00 75.81 82 GLY A C 1
ATOM 656 O O . GLY A 1 82 ? -14.641 6.493 19.251 1.00 75.81 82 GLY A O 1
ATOM 657 N N . GLY A 1 83 ? -13.851 6.424 17.160 1.00 76.25 83 GLY A N 1
ATOM 658 C CA . GLY A 1 83 ? -12.477 6.785 17.501 1.00 76.25 83 GLY A CA 1
ATOM 659 C C . GLY A 1 83 ? -11.791 5.775 18.418 1.00 76.25 83 GLY A C 1
ATOM 660 O O . GLY A 1 83 ? -11.305 4.747 17.953 1.00 76.25 83 GLY A O 1
ATOM 661 N N . TYR A 1 84 ? -11.700 6.105 19.708 1.00 69.12 84 TYR A N 1
ATOM 662 C CA . TYR A 1 84 ? -10.864 5.398 20.684 1.00 69.12 84 TYR A CA 1
ATOM 663 C C . TYR A 1 84 ? -11.376 3.984 21.007 1.00 69.12 84 TYR A C 1
ATOM 665 O O . TYR A 1 84 ? -10.583 3.045 21.010 1.00 69.12 84 TYR A O 1
ATOM 673 N N . GLU A 1 85 ? -12.688 3.798 21.191 1.00 72.06 85 GLU A N 1
ATOM 674 C CA . GLU A 1 85 ? -13.263 2.470 21.477 1.00 72.06 85 GLU A CA 1
ATOM 675 C C . GLU A 1 85 ? -13.096 1.506 20.296 1.00 72.06 85 GLU A C 1
ATOM 677 O O . GLU A 1 85 ? -12.697 0.354 20.464 1.00 72.06 85 GLU A O 1
ATOM 682 N N . TYR A 1 86 ? -13.330 2.000 19.078 1.00 73.19 86 TYR A N 1
ATOM 683 C CA . TYR A 1 86 ? -13.145 1.215 17.861 1.00 73.19 86 TYR A CA 1
ATOM 684 C C . TYR A 1 86 ? -11.665 0.865 17.630 1.00 73.19 86 TYR A C 1
ATOM 686 O O . TYR A 1 86 ? -11.328 -0.264 17.269 1.00 73.19 86 TYR A O 1
ATOM 694 N N . LEU A 1 87 ? -10.760 1.812 17.906 1.00 74.62 87 LEU A N 1
ATOM 695 C CA . LEU A 1 87 ? -9.320 1.585 17.813 1.00 74.62 87 LEU A CA 1
ATOM 696 C C . LEU A 1 87 ? -8.842 0.511 18.797 1.00 74.62 87 LEU A C 1
ATOM 698 O O . LEU A 1 87 ? -8.014 -0.306 18.409 1.00 74.62 87 LEU A O 1
ATOM 702 N N . GLN A 1 88 ? -9.348 0.489 20.036 1.00 71.38 88 GLN A N 1
ATOM 703 C CA . GLN A 1 88 ? -8.956 -0.525 21.021 1.00 71.38 88 GLN A CA 1
ATOM 704 C C . GLN A 1 88 ? -9.288 -1.949 20.568 1.00 71.38 88 GLN A C 1
ATOM 706 O O . GLN A 1 88 ? -8.541 -2.872 20.880 1.00 71.38 88 GLN A O 1
ATOM 711 N N . ASN A 1 89 ? -10.376 -2.153 19.825 1.00 72.38 89 ASN A N 1
ATOM 712 C CA . ASN A 1 89 ? -10.666 -3.470 19.260 1.00 72.38 89 ASN A CA 1
ATOM 713 C C . ASN A 1 89 ? -9.706 -3.811 18.115 1.00 72.38 89 ASN A C 1
ATOM 715 O O . ASN A 1 89 ? -9.152 -4.904 18.092 1.00 72.38 89 ASN A O 1
ATOM 719 N N . LEU A 1 90 ? -9.407 -2.851 17.236 1.00 72.88 90 LEU A N 1
ATOM 720 C CA . LEU A 1 90 ? -8.518 -3.063 16.091 1.00 72.88 90 LEU A CA 1
ATOM 721 C C . LEU A 1 90 ? -7.028 -3.218 16.475 1.00 72.88 90 LEU A C 1
ATOM 723 O O . LEU A 1 90 ? -6.247 -3.854 15.756 1.00 72.88 90 LEU A O 1
ATOM 727 N N . SER A 1 91 ? -6.602 -2.613 17.589 1.00 65.94 91 SER A N 1
ATOM 728 C CA . SER A 1 91 ? -5.199 -2.555 18.018 1.00 65.94 91 SER A CA 1
ATOM 729 C C . SER A 1 91 ? -4.738 -3.751 18.853 1.00 65.94 91 SER A C 1
ATOM 731 O O . SER A 1 91 ? -3.531 -3.984 18.913 1.00 65.94 91 SER A O 1
ATOM 733 N N . LYS A 1 92 ? -5.660 -4.549 19.416 1.00 63.72 92 LYS A N 1
ATOM 734 C CA . LYS A 1 92 ? -5.350 -5.770 20.191 1.00 63.72 92 LYS A CA 1
ATOM 735 C C . LYS A 1 92 ? -4.434 -6.744 19.441 1.00 63.72 92 LYS A C 1
ATOM 737 O O . LYS A 1 92 ? -3.581 -7.375 20.052 1.00 63.72 92 LYS A O 1
ATOM 742 N N . GLY A 1 93 ? -4.566 -6.821 18.116 1.00 58.06 93 GLY A N 1
ATOM 743 C CA . GLY A 1 93 ? -3.713 -7.631 17.243 1.00 58.06 93 GLY A CA 1
ATOM 744 C C . GLY A 1 93 ? -2.518 -6.889 16.626 1.00 58.06 93 GLY A C 1
ATOM 745 O O . GLY A 1 93 ? -2.039 -7.295 15.572 1.00 58.06 93 GLY A O 1
ATOM 746 N N . PHE A 1 94 ? -2.068 -5.737 17.136 1.00 62.88 94 PHE A N 1
ATOM 747 C CA . PHE A 1 94 ? -0.932 -5.004 16.546 1.00 62.88 94 PHE A CA 1
ATOM 748 C C . PHE A 1 94 ? 0.412 -5.411 17.166 1.00 62.88 94 PHE A C 1
ATOM 750 O O . PHE A 1 94 ? 0.571 -5.369 18.382 1.00 62.88 94 PHE A O 1
ATOM 757 N N . LEU A 1 95 ? 1.408 -5.722 16.321 1.00 56.41 95 LEU A N 1
ATOM 758 C CA . LEU A 1 95 ? 2.757 -6.166 16.724 1.00 56.41 95 LEU A CA 1
ATOM 759 C C . LEU A 1 95 ? 3.501 -5.183 17.651 1.00 56.41 95 LEU A C 1
ATOM 761 O O . LEU A 1 95 ? 4.426 -5.584 18.350 1.00 56.41 95 LEU A O 1
ATOM 765 N N . PHE A 1 96 ? 3.095 -3.910 17.669 1.00 53.38 96 PHE A N 1
ATOM 766 C CA . PHE A 1 96 ? 3.717 -2.832 18.450 1.00 53.38 96 PHE A CA 1
ATOM 767 C C . PHE A 1 96 ? 2.754 -2.164 19.453 1.00 53.38 96 PHE A C 1
ATOM 769 O O . PHE A 1 96 ? 3.031 -1.077 19.953 1.00 53.38 96 PHE A O 1
ATOM 776 N N . GLY A 1 97 ? 1.596 -2.775 19.717 1.00 48.81 97 GLY A N 1
ATOM 777 C CA . GLY A 1 97 ? 0.462 -2.125 20.373 1.00 48.81 97 GLY A CA 1
ATOM 778 C C . GLY A 1 97 ? 0.269 -2.448 21.854 1.00 48.81 97 GLY A C 1
ATOM 779 O O . GLY A 1 97 ? -0.802 -2.908 22.230 1.00 48.81 97 GLY A O 1
ATOM 780 N N . GLY A 1 98 ? 1.273 -2.212 22.700 1.00 45.41 98 GLY A N 1
ATOM 781 C CA . GLY A 1 98 ? 1.107 -2.245 24.158 1.00 45.41 98 GLY A CA 1
ATOM 782 C C . GLY A 1 98 ? 0.986 -0.831 24.729 1.00 45.41 98 GLY A C 1
ATOM 783 O O . GLY A 1 98 ? 2.005 -0.170 24.900 1.00 45.41 98 GLY A O 1
ATOM 784 N N . GLY A 1 99 ? -0.233 -0.357 25.011 1.00 54.25 99 GLY A N 1
ATOM 785 C CA . GLY A 1 99 ? -0.479 0.922 25.699 1.00 54.25 99 GLY A CA 1
ATOM 786 C C . GLY A 1 99 ? -1.694 1.700 25.184 1.00 54.25 99 GLY A C 1
ATOM 787 O O . GLY A 1 99 ? -2.373 1.256 24.260 1.00 54.25 99 GLY A O 1
ATOM 788 N N . ASP A 1 100 ? -1.953 2.870 25.781 1.00 54.16 100 ASP A N 1
ATOM 789 C CA . ASP A 1 100 ? -2.977 3.844 25.368 1.00 54.16 100 ASP A CA 1
ATOM 790 C C . ASP A 1 100 ? -2.691 4.390 23.962 1.00 54.16 100 ASP A C 1
ATOM 792 O O . ASP A 1 100 ? -2.142 5.476 23.759 1.00 54.16 100 ASP A O 1
ATOM 796 N N . LEU A 1 101 ? -3.018 3.592 22.951 1.00 60.66 101 LEU A N 1
ATOM 797 C CA . LEU A 1 101 ? -2.767 3.935 21.565 1.00 60.66 101 LEU A CA 1
ATOM 798 C C . LEU A 1 101 ? -3.725 5.046 21.141 1.00 60.66 101 LEU A C 1
ATOM 800 O O . LEU A 1 101 ? -4.939 4.880 21.092 1.00 60.66 101 LEU A O 1
ATOM 804 N N . ASN A 1 102 ? -3.157 6.188 20.775 1.00 68.88 102 ASN A N 1
ATOM 805 C CA . ASN A 1 102 ? -3.857 7.191 19.988 1.00 68.88 102 ASN A CA 1
ATOM 806 C C . ASN A 1 102 ? -3.954 6.694 18.534 1.00 68.88 102 ASN A C 1
ATOM 808 O O . ASN A 1 102 ? -3.002 6.110 18.005 1.00 68.88 102 ASN A O 1
ATOM 812 N N . THR A 1 103 ? -5.064 6.981 17.850 1.00 68.75 103 THR A N 1
ATOM 813 C CA . THR A 1 103 ? -5.292 6.644 16.433 1.00 68.75 103 THR A CA 1
ATOM 814 C C . THR A 1 103 ? -4.139 7.100 15.530 1.00 68.75 103 THR A C 1
ATOM 816 O O . THR A 1 103 ? -3.816 6.436 14.543 1.00 68.75 103 THR A O 1
ATOM 819 N N . ALA A 1 104 ? -3.475 8.206 15.883 1.00 72.62 104 ALA A N 1
ATOM 820 C CA . ALA A 1 104 ? -2.292 8.697 15.181 1.00 72.62 104 ALA A CA 1
ATOM 821 C C . ALA A 1 104 ? -1.077 7.754 15.301 1.00 72.62 104 ALA A C 1
ATOM 823 O O . ALA A 1 104 ? -0.483 7.410 14.281 1.00 72.62 104 ALA A O 1
ATOM 824 N N . TYR A 1 105 ? -0.733 7.288 16.508 1.00 77.31 105 TYR A N 1
ATOM 825 C CA . TYR A 1 105 ? 0.411 6.388 16.721 1.00 77.31 105 TYR A CA 1
ATOM 826 C C . TYR A 1 105 ? 0.212 5.042 16.024 1.00 77.31 105 TYR A C 1
ATOM 828 O O . TYR A 1 105 ? 1.127 4.544 15.373 1.00 77.31 105 TYR A O 1
ATOM 836 N N . TYR A 1 106 ? -1.007 4.501 16.088 1.00 78.00 106 TYR A N 1
ATOM 837 C CA . TYR A 1 106 ? -1.372 3.278 15.375 1.00 78.00 106 TYR A CA 1
ATOM 838 C C . TYR A 1 106 ? -1.194 3.422 13.856 1.00 78.00 106 TYR A C 1
ATOM 840 O O . TYR A 1 106 ? -0.573 2.580 13.208 1.00 78.00 106 TYR A O 1
ATOM 848 N N . SER A 1 107 ? -1.671 4.535 13.291 1.00 78.75 107 SER A N 1
ATOM 849 C CA . SER A 1 107 ? -1.548 4.811 11.855 1.00 78.75 107 SER A CA 1
ATOM 850 C C . SER A 1 107 ? -0.089 4.987 11.428 1.00 78.75 107 SER A C 1
ATOM 852 O O . SER A 1 107 ? 0.294 4.508 10.367 1.00 78.75 107 SER A O 1
ATOM 854 N N . ILE A 1 108 ? 0.747 5.618 12.259 1.00 79.75 108 ILE A N 1
ATOM 855 C CA . ILE A 1 108 ? 2.189 5.755 12.000 1.00 79.75 108 ILE A CA 1
ATOM 856 C C . ILE A 1 108 ? 2.890 4.391 12.032 1.00 79.75 108 ILE A C 1
ATOM 858 O O . ILE A 1 108 ? 3.695 4.108 11.147 1.00 79.75 108 ILE A O 1
ATOM 862 N N . GLY A 1 109 ? 2.562 3.521 12.991 1.00 82.50 109 GLY A N 1
ATOM 863 C CA . GLY A 1 109 ? 3.089 2.152 13.031 1.00 82.50 109 GLY A CA 1
ATOM 864 C C . GLY A 1 109 ? 2.752 1.367 11.760 1.00 82.50 109 GLY A C 1
ATOM 865 O O . GLY A 1 109 ? 3.642 0.808 11.119 1.00 82.50 109 GLY A O 1
ATOM 866 N N . LEU A 1 110 ? 1.485 1.421 11.336 1.00 82.25 110 LEU A N 1
ATOM 867 C CA . LEU A 1 110 ? 1.023 0.842 10.070 1.00 82.25 110 LEU A CA 1
ATOM 868 C C . LEU A 1 110 ? 1.746 1.416 8.850 1.00 82.25 110 LEU A C 1
ATOM 870 O O . LEU A 1 110 ? 2.014 0.680 7.900 1.00 82.25 110 LEU A O 1
ATOM 874 N N . LEU A 1 111 ? 2.062 2.715 8.853 1.00 84.62 111 LEU A N 1
ATOM 875 C CA . LEU A 1 111 ? 2.818 3.348 7.773 1.00 84.62 111 LEU A CA 1
ATOM 876 C C . LEU A 1 111 ? 4.220 2.754 7.663 1.00 84.62 111 LEU A C 1
ATOM 878 O O . LEU A 1 111 ? 4.615 2.356 6.569 1.00 84.62 111 LEU A O 1
ATOM 882 N N . PHE A 1 112 ? 4.950 2.642 8.774 1.00 85.56 112 PHE A N 1
ATOM 883 C CA . PHE A 1 112 ? 6.286 2.040 8.771 1.00 85.56 112 PHE A CA 1
ATOM 884 C C . PHE A 1 112 ? 6.260 0.575 8.327 1.00 85.56 112 PHE A C 1
ATOM 886 O O . PHE A 1 112 ? 7.060 0.176 7.479 1.00 85.56 112 PHE A O 1
ATOM 893 N N . GLU A 1 113 ? 5.305 -0.209 8.828 1.00 84.44 113 GLU A N 1
ATOM 894 C CA . GLU A 1 113 ? 5.102 -1.601 8.414 1.00 84.44 113 GLU A CA 1
ATOM 895 C C . GLU A 1 113 ? 4.800 -1.709 6.910 1.00 84.44 113 GLU A C 1
ATOM 897 O O . GLU A 1 113 ? 5.378 -2.533 6.194 1.00 84.44 113 GLU A O 1
ATOM 902 N N . SER A 1 114 ? 3.940 -0.827 6.398 1.00 86.44 114 SER A N 1
ATOM 903 C CA . SER A 1 114 ? 3.554 -0.798 4.985 1.00 86.44 114 SER A CA 1
ATOM 904 C C . SER A 1 114 ? 4.698 -0.372 4.065 1.00 86.44 114 SER A C 1
ATOM 906 O O . SER A 1 114 ? 4.812 -0.880 2.949 1.00 86.44 114 SER A O 1
ATOM 908 N N . VAL A 1 115 ? 5.566 0.537 4.517 1.00 87.44 115 VAL A N 1
ATOM 909 C CA . VAL A 1 115 ? 6.776 0.935 3.782 1.00 87.44 115 VAL A CA 1
ATOM 910 C C . VAL A 1 115 ? 7.770 -0.224 3.734 1.00 87.44 115 VAL A C 1
ATOM 912 O O . VAL A 1 115 ? 8.229 -0.585 2.650 1.00 87.44 115 VAL A O 1
ATOM 915 N N . ALA A 1 116 ? 8.061 -0.848 4.879 1.00 89.38 116 ALA A N 1
ATOM 916 C CA . ALA A 1 116 ? 8.990 -1.973 4.950 1.00 89.38 116 ALA A CA 1
ATOM 917 C C . ALA A 1 116 ? 8.522 -3.145 4.072 1.00 89.38 116 ALA A C 1
ATOM 919 O O . ALA A 1 116 ? 9.273 -3.637 3.226 1.00 89.38 116 ALA A O 1
ATOM 920 N N . SER A 1 117 ? 7.256 -3.543 4.207 1.00 88.88 117 SER A N 1
ATOM 921 C CA . SER A 1 117 ? 6.671 -4.622 3.405 1.00 88.88 117 SER A CA 1
ATOM 922 C C . SER A 1 117 ? 6.622 -4.290 1.912 1.00 88.88 117 SER A C 1
ATOM 924 O O . SER A 1 117 ? 6.962 -5.143 1.098 1.00 88.88 117 SER A O 1
ATOM 926 N N . SER A 1 118 ? 6.295 -3.051 1.530 1.00 88.75 118 SER A N 1
ATOM 927 C CA . SER A 1 118 ? 6.321 -2.598 0.131 1.00 88.75 118 SER A CA 1
ATOM 928 C C . SER A 1 118 ? 7.688 -2.783 -0.526 1.00 88.75 118 SER A C 1
ATOM 930 O O . SER A 1 118 ? 7.774 -3.291 -1.647 1.00 88.75 118 SER A O 1
ATOM 932 N N . VAL A 1 119 ? 8.760 -2.392 0.170 1.00 88.81 119 VAL A N 1
ATOM 933 C CA . VAL A 1 119 ? 10.132 -2.518 -0.337 1.00 88.81 119 VAL A CA 1
ATOM 934 C C . VAL A 1 119 ? 10.522 -3.989 -0.464 1.00 88.81 119 VAL A C 1
ATOM 936 O O . VAL A 1 119 ? 10.980 -4.402 -1.530 1.00 88.81 119 VAL A O 1
ATOM 939 N N . ILE A 1 120 ? 10.285 -4.792 0.579 1.00 90.81 120 ILE A N 1
ATOM 940 C CA . ILE A 1 120 ? 10.627 -6.223 0.592 1.00 90.81 120 ILE A CA 1
ATOM 941 C C . ILE A 1 120 ? 9.868 -6.973 -0.509 1.00 90.81 120 ILE A C 1
ATOM 943 O O . ILE A 1 120 ? 10.479 -7.677 -1.309 1.00 90.81 120 ILE A O 1
ATOM 947 N N . ILE A 1 121 ? 8.548 -6.788 -0.600 1.00 90.00 121 ILE A N 1
ATOM 948 C CA . ILE A 1 121 ? 7.695 -7.470 -1.583 1.00 90.00 121 ILE A CA 1
ATOM 949 C C . ILE A 1 121 ? 8.090 -7.077 -3.004 1.00 90.00 121 ILE A C 1
ATOM 951 O O . ILE A 1 121 ? 8.221 -7.949 -3.866 1.00 90.00 121 ILE A O 1
ATOM 955 N N . THR A 1 122 ? 8.313 -5.784 -3.257 1.00 89.25 122 THR A N 1
ATOM 956 C CA . THR A 1 122 ? 8.729 -5.329 -4.587 1.00 89.25 122 THR A CA 1
ATOM 957 C C . THR A 1 122 ? 10.089 -5.904 -4.961 1.00 89.25 122 THR A C 1
ATOM 959 O O . THR A 1 122 ? 10.269 -6.351 -6.092 1.00 89.25 122 THR A O 1
ATOM 962 N N . PHE A 1 123 ? 11.029 -5.966 -4.016 1.00 88.69 123 PHE A N 1
ATOM 963 C CA . PHE A 1 123 ? 12.332 -6.578 -4.244 1.00 88.69 123 PHE A CA 1
ATOM 964 C C . PHE A 1 123 ? 12.210 -8.077 -4.554 1.00 88.69 123 PHE A C 1
ATOM 966 O O . PHE A 1 123 ? 12.746 -8.534 -5.561 1.00 88.69 123 PHE A O 1
ATOM 973 N N . CYS A 1 124 ? 11.443 -8.840 -3.769 1.00 89.50 124 CYS A N 1
ATOM 974 C CA . CYS A 1 124 ? 11.188 -10.262 -4.025 1.00 89.50 124 CYS A CA 1
ATOM 975 C C . CYS A 1 124 ? 10.541 -10.506 -5.400 1.00 89.50 124 CYS A C 1
ATOM 977 O O . CYS A 1 124 ? 10.973 -11.389 -6.142 1.00 89.50 124 CYS A O 1
ATOM 979 N N . LEU A 1 125 ? 9.537 -9.706 -5.772 1.00 86.38 125 LEU A N 1
ATOM 980 C CA . LEU A 1 125 ? 8.886 -9.789 -7.083 1.00 86.38 125 LEU A CA 1
ATOM 981 C C . LEU A 1 125 ? 9.849 -9.448 -8.216 1.00 86.38 125 LEU A C 1
ATOM 983 O O . LEU A 1 125 ? 9.873 -10.140 -9.230 1.00 86.38 125 LEU A O 1
ATOM 987 N N . MET A 1 126 ? 10.677 -8.422 -8.048 1.00 84.62 126 MET A N 1
ATOM 988 C CA . MET A 1 126 ? 11.680 -8.068 -9.045 1.00 84.62 126 MET A CA 1
ATOM 989 C C . MET A 1 126 ? 12.743 -9.152 -9.208 1.00 84.62 126 MET A C 1
ATOM 991 O O . MET A 1 126 ? 13.154 -9.407 -10.336 1.00 84.62 126 MET A O 1
ATOM 995 N N . GLN A 1 127 ? 13.120 -9.859 -8.141 1.00 83.94 127 GLN A N 1
ATOM 996 C CA . GLN A 1 127 ? 14.003 -11.024 -8.250 1.00 83.94 127 GLN A CA 1
ATOM 997 C C . GLN A 1 127 ? 13.348 -12.173 -9.027 1.00 83.94 127 GLN A C 1
ATOM 999 O O . GLN A 1 127 ? 14.005 -12.817 -9.842 1.00 83.94 127 GLN A O 1
ATOM 1004 N N . TYR A 1 128 ? 12.040 -12.385 -8.857 1.00 82.00 128 TYR A N 1
ATOM 1005 C CA . TYR A 1 128 ? 11.280 -13.340 -9.669 1.00 82.00 128 TYR A CA 1
ATOM 1006 C C . TYR A 1 128 ? 11.190 -12.916 -11.147 1.00 82.00 128 TYR A C 1
ATOM 1008 O O . TYR A 1 128 ? 11.276 -13.747 -12.055 1.00 82.00 128 TYR A O 1
ATOM 1016 N N . TRP A 1 129 ? 11.040 -11.616 -11.407 1.00 76.81 129 TRP A N 1
ATOM 1017 C CA . TRP A 1 129 ? 10.910 -11.057 -12.754 1.00 76.81 129 TRP A CA 1
ATOM 1018 C C . TRP A 1 129 ? 12.244 -10.789 -13.456 1.00 76.81 129 TRP A C 1
ATOM 1020 O O . TRP A 1 129 ? 12.241 -10.606 -14.673 1.00 76.81 129 TRP A O 1
ATOM 1030 N N . LYS A 1 130 ? 13.378 -10.821 -12.749 1.00 71.44 130 LYS A N 1
ATOM 1031 C CA . LYS A 1 130 ? 14.710 -10.504 -13.285 1.00 71.44 130 LYS A CA 1
ATOM 1032 C C . LYS A 1 130 ? 15.002 -11.231 -14.600 1.00 71.44 130 LYS A C 1
ATOM 1034 O O . LYS A 1 130 ? 15.252 -10.583 -15.607 1.00 71.44 130 LYS A O 1
ATOM 1039 N N . ASN A 1 131 ? 14.810 -12.549 -14.636 1.00 66.38 131 ASN A N 1
ATOM 1040 C CA . ASN A 1 131 ? 15.057 -13.376 -15.828 1.00 66.38 131 ASN A CA 1
ATOM 1041 C C . ASN A 1 131 ? 14.064 -13.149 -16.987 1.00 66.38 131 ASN A C 1
ATOM 1043 O O . ASN A 1 131 ? 14.284 -13.652 -18.085 1.00 66.38 131 ASN A O 1
ATOM 1047 N N . LYS A 1 132 ? 12.941 -12.461 -16.742 1.00 65.56 132 LYS A N 1
ATOM 1048 C CA . LYS A 1 132 ? 11.884 -12.191 -17.735 1.00 65.56 132 LYS A CA 1
ATOM 1049 C C . LYS A 1 132 ? 11.923 -10.754 -18.260 1.00 65.56 132 LYS A C 1
ATOM 1051 O O . LYS A 1 132 ? 11.504 -10.504 -19.386 1.00 65.56 132 LYS A O 1
ATOM 1056 N N . VAL A 1 133 ? 12.382 -9.809 -17.439 1.00 58.66 133 VAL A N 1
ATOM 1057 C CA . VAL A 1 133 ? 12.444 -8.374 -17.764 1.00 58.66 133 VAL A CA 1
ATOM 1058 C C . VAL A 1 133 ? 13.825 -7.980 -18.278 1.00 58.66 133 VAL A C 1
ATOM 1060 O O . VAL A 1 133 ? 13.921 -7.117 -19.151 1.00 58.66 133 VAL A O 1
ATOM 1063 N N . GLU A 1 134 ? 14.890 -8.622 -17.792 1.00 55.91 134 GLU A N 1
ATOM 1064 C CA . GLU A 1 134 ? 16.199 -8.537 -18.430 1.00 55.91 134 GLU A CA 1
ATOM 1065 C C . GLU A 1 134 ? 16.210 -9.481 -19.633 1.00 55.91 134 GLU A C 1
ATOM 1067 O O . GLU A 1 134 ? 16.325 -10.699 -19.498 1.00 55.91 134 GLU A O 1
ATOM 1072 N N . VAL A 1 135 ? 16.122 -8.913 -20.838 1.00 53.12 135 VAL A N 1
ATOM 1073 C CA . VAL A 1 135 ? 16.677 -9.588 -22.012 1.00 53.12 135 VAL A CA 1
ATOM 1074 C C . VAL A 1 135 ? 18.186 -9.535 -21.818 1.00 53.12 135 VAL A C 1
ATOM 1076 O O . VAL A 1 135 ? 18.843 -8.578 -22.224 1.00 53.12 135 VAL A O 1
ATOM 1079 N N . ILE A 1 136 ? 18.742 -10.528 -21.127 1.00 48.53 136 ILE A N 1
ATOM 1080 C CA . ILE A 1 136 ? 20.173 -10.783 -21.218 1.00 48.53 136 ILE A CA 1
ATOM 1081 C C . ILE A 1 136 ? 20.391 -11.072 -22.700 1.00 48.53 136 ILE A C 1
ATOM 1083 O O . ILE A 1 136 ? 19.822 -12.036 -23.217 1.00 48.53 136 ILE A O 1
ATOM 1087 N N . ASN A 1 137 ? 21.132 -10.205 -23.395 1.00 46.03 137 ASN A N 1
ATOM 1088 C CA . ASN A 1 137 ? 21.665 -10.518 -24.714 1.00 46.03 137 ASN A CA 1
ATOM 1089 C C . ASN A 1 137 ? 22.376 -11.865 -24.575 1.00 46.03 137 ASN A C 1
ATOM 1091 O O . ASN A 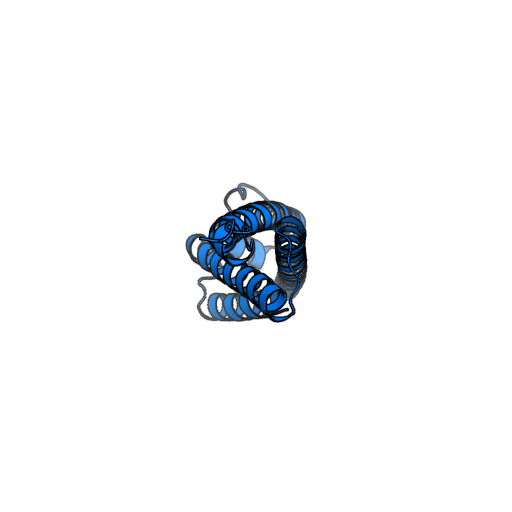1 137 ? 23.495 -11.927 -24.069 1.00 46.03 137 ASN A O 1
ATOM 1095 N N . LYS A 1 138 ? 21.710 -12.953 -24.967 1.00 45.88 138 LYS A N 1
ATOM 1096 C CA . LYS A 1 138 ? 22.399 -14.204 -25.234 1.00 45.88 138 LYS A CA 1
ATOM 1097 C C . LYS A 1 138 ? 23.293 -13.881 -26.429 1.00 45.88 138 LYS A C 1
ATOM 1099 O O . LYS A 1 138 ? 22.739 -13.501 -27.462 1.00 45.88 138 LYS A O 1
ATOM 1104 N N . PRO A 1 139 ? 24.632 -13.934 -26.312 1.00 43.41 139 PRO A N 1
ATOM 1105 C CA . PRO A 1 139 ? 25.454 -13.883 -27.507 1.00 43.41 139 PRO A CA 1
ATOM 1106 C C . PRO A 1 139 ? 24.991 -15.035 -28.403 1.00 43.41 139 PRO A C 1
ATOM 1108 O O . PRO A 1 139 ? 24.799 -16.150 -27.918 1.00 43.41 139 PRO A O 1
ATOM 1111 N N . ASN A 1 140 ? 24.704 -14.696 -29.659 1.00 44.56 140 ASN A N 1
ATOM 1112 C CA . ASN A 1 140 ? 24.194 -15.585 -30.697 1.00 44.56 140 ASN A CA 1
ATOM 1113 C C . ASN A 1 140 ? 24.850 -16.976 -30.605 1.00 44.56 140 ASN A C 1
ATOM 1115 O O . ASN A 1 140 ? 26.077 -17.071 -30.668 1.00 44.56 140 ASN A O 1
ATOM 1119 N N . GLN A 1 141 ? 24.030 -18.018 -30.438 1.00 36.56 141 GLN A N 1
ATOM 1120 C CA . GLN A 1 141 ? 24.400 -19.394 -30.773 1.00 36.56 141 GLN A CA 1
ATOM 1121 C C . GLN A 1 141 ? 23.909 -19.693 -32.181 1.00 36.56 141 GLN A C 1
ATOM 1123 O O . GLN A 1 141 ? 22.753 -19.305 -32.471 1.00 36.56 141 GLN A O 1
#

Sequence (141 aa):
FIIFIGIGIYFLIMEALGLSDEFYLRIFNLIIVAFGINLTIKQNHRDGIRGYNTNLLSGIITSMIGALLSIGSLYFYIKFRGGYEYLQNLSKGFLFGGGDLNTAYYSIGLLFESVASSVIITFCLMQYWKNKVEVINKPNQ